Protein AF-A0A662N0N8-F1 (afdb_monomer_lite)

Structure (mmCIF, N/CA/C/O backbone):
data_AF-A0A662N0N8-F1
#
_entry.id   AF-A0A662N0N8-F1
#
loop_
_atom_site.group_PDB
_atom_site.id
_atom_site.type_symbol
_atom_site.label_atom_id
_atom_site.label_alt_id
_atom_site.label_comp_id
_atom_site.label_asym_id
_atom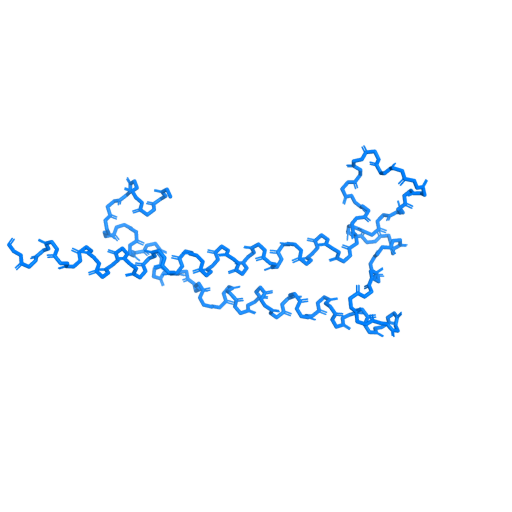_site.label_entity_id
_atom_site.label_seq_id
_atom_site.pdbx_PDB_ins_code
_atom_site.Cartn_x
_atom_site.Cartn_y
_atom_site.Cartn_z
_atom_site.occupancy
_atom_site.B_iso_or_equiv
_atom_site.auth_seq_id
_atom_site.auth_comp_id
_atom_site.auth_asym_id
_atom_site.auth_atom_id
_atom_site.pdbx_PDB_model_num
ATOM 1 N N . LEU A 1 1 ? -15.863 9.131 5.797 1.00 83.31 1 LEU A N 1
ATOM 2 C CA . LEU A 1 1 ? -17.315 9.170 5.499 1.00 83.31 1 LEU A CA 1
ATOM 3 C C . LEU A 1 1 ? -18.069 8.062 6.222 1.00 83.31 1 LEU A C 1
ATOM 5 O O . LEU A 1 1 ? -18.860 8.404 7.081 1.00 83.31 1 LEU A O 1
ATOM 9 N N . LEU A 1 2 ? -17.785 6.774 5.977 1.00 87.19 2 LEU A N 1
ATOM 10 C CA . LEU A 1 2 ? -18.474 5.672 6.680 1.00 87.19 2 LEU A CA 1
ATOM 11 C C . LEU A 1 2 ? -18.373 5.751 8.213 1.00 87.19 2 LEU A C 1
ATOM 13 O O . LEU A 1 2 ? -19.365 5.531 8.887 1.00 87.19 2 LEU A O 1
ATOM 17 N N . ILE A 1 3 ? -17.203 6.119 8.748 1.00 87.12 3 ILE A N 1
ATOM 18 C CA . ILE A 1 3 ? -16.999 6.293 10.199 1.00 87.12 3 ILE A CA 1
ATOM 19 C C . ILE A 1 3 ? -17.881 7.418 10.775 1.00 87.12 3 ILE A C 1
ATOM 21 O O . ILE A 1 3 ? -18.297 7.332 11.915 1.00 87.12 3 ILE A O 1
ATOM 25 N N . VAL A 1 4 ? -18.187 8.457 9.988 1.00 87.62 4 VAL A N 1
ATOM 26 C CA . VAL A 1 4 ? -18.946 9.638 10.445 1.00 87.62 4 VAL A CA 1
ATOM 27 C C . VAL A 1 4 ? -20.456 9.457 10.262 1.00 87.62 4 VAL A C 1
ATOM 29 O O . VAL A 1 4 ? -21.239 9.981 11.039 1.00 87.62 4 VAL A O 1
ATOM 32 N N . ALA A 1 5 ? -20.879 8.748 9.213 1.00 89.19 5 ALA A N 1
ATOM 33 C CA . ALA A 1 5 ? -22.288 8.628 8.837 1.00 89.19 5 ALA A CA 1
ATOM 34 C C . ALA A 1 5 ? -23.019 7.442 9.495 1.00 89.19 5 ALA A C 1
ATOM 36 O O . ALA A 1 5 ? -24.234 7.332 9.354 1.00 89.19 5 ALA A O 1
ATOM 37 N N . CYS A 1 6 ? -22.299 6.524 10.143 1.00 86.88 6 CYS A N 1
ATOM 38 C CA . CYS A 1 6 ? -22.863 5.319 10.750 1.00 86.88 6 CYS A CA 1
ATOM 39 C C . CYS A 1 6 ? -22.711 5.335 12.273 1.00 86.88 6 CYS A C 1
ATOM 41 O O . CYS A 1 6 ? -21.777 5.929 12.798 1.00 86.88 6 CYS A O 1
ATOM 43 N N . GLU A 1 7 ? -23.593 4.610 12.963 1.00 82.31 7 GLU A N 1
ATOM 44 C CA . GLU A 1 7 ? -23.514 4.412 14.413 1.00 82.31 7 GLU A CA 1
ATOM 45 C C . GLU A 1 7 ? -22.222 3.702 14.846 1.00 82.31 7 GLU A C 1
ATOM 47 O O . GLU A 1 7 ? -21.718 2.801 14.158 1.00 82.31 7 GLU A O 1
ATOM 52 N N . ASN A 1 8 ? -21.740 4.065 16.038 1.00 81.50 8 ASN A N 1
ATOM 53 C CA . ASN A 1 8 ? -20.485 3.593 16.630 1.00 81.50 8 ASN A CA 1
ATOM 54 C C . ASN A 1 8 ? -20.389 2.056 16.660 1.00 81.50 8 ASN A C 1
ATOM 56 O O . ASN A 1 8 ? -19.366 1.492 16.264 1.00 81.50 8 ASN A O 1
ATOM 60 N N . GLU A 1 9 ? -21.468 1.368 17.046 1.00 83.62 9 GLU A N 1
ATOM 61 C CA . GLU A 1 9 ? -21.536 -0.100 17.128 1.00 83.62 9 GLU A CA 1
ATOM 62 C C . GLU A 1 9 ? -21.335 -0.779 15.764 1.00 83.62 9 GLU A C 1
ATOM 64 O O . GLU A 1 9 ? -20.596 -1.762 15.628 1.00 83.62 9 GLU A O 1
ATOM 69 N N . VAL A 1 10 ? -21.950 -0.227 14.712 1.00 86.56 10 VAL A N 1
ATOM 70 C CA . VAL A 1 10 ? -21.836 -0.754 13.344 1.00 86.56 10 VAL A CA 1
ATOM 71 C C . VAL A 1 10 ? -20.420 -0.549 12.809 1.00 86.56 10 VAL A C 1
ATOM 73 O O . VAL A 1 10 ? -19.857 -1.456 12.183 1.00 86.56 10 VAL A O 1
ATOM 76 N N . VAL A 1 11 ? -19.831 0.622 13.071 1.00 86.44 11 VAL A N 1
ATOM 77 C CA . VAL A 1 11 ? -18.450 0.951 12.690 1.00 86.44 11 VAL A CA 1
ATOM 78 C C . VAL A 1 11 ? -17.475 0.004 13.389 1.00 86.44 11 VAL A C 1
ATOM 80 O O . VAL A 1 11 ? -16.676 -0.650 12.712 1.00 86.44 11 VAL A O 1
ATOM 83 N N . LYS A 1 12 ? -17.586 -0.155 14.712 1.00 84.25 12 LYS A N 1
ATOM 84 C CA . LYS A 1 12 ? -16.730 -1.045 15.508 1.00 84.25 12 LYS A CA 1
ATOM 85 C C . LYS A 1 12 ? -16.782 -2.482 14.988 1.00 84.25 12 LYS A C 1
ATOM 87 O O . LYS A 1 12 ? -15.744 -3.040 14.639 1.00 84.25 12 LYS A O 1
ATOM 92 N N . LYS A 1 13 ? -17.983 -3.038 14.797 1.00 87.31 13 LYS A N 1
ATOM 93 C CA . LYS A 1 13 ? -18.181 -4.415 14.307 1.00 87.31 13 LYS A CA 1
ATOM 94 C C . LYS A 1 13 ? -17.644 -4.649 12.889 1.00 87.31 13 LYS A C 1
ATOM 96 O O . LYS A 1 13 ? -17.223 -5.760 12.558 1.00 87.31 13 LYS A O 1
ATOM 101 N N . ARG A 1 14 ? -17.698 -3.635 12.016 1.00 86.38 14 ARG A N 1
ATOM 102 C CA . ARG A 1 14 ? -17.147 -3.710 10.651 1.00 86.38 14 ARG A CA 1
ATOM 103 C C . ARG A 1 14 ? -15.623 -3.679 10.664 1.00 86.38 14 ARG A C 1
ATOM 105 O O . ARG A 1 14 ? -15.014 -4.507 9.993 1.00 86.38 14 ARG A O 1
ATOM 112 N N . PHE A 1 15 ? -15.027 -2.738 11.394 1.00 85.06 15 PHE A N 1
ATOM 113 C CA . PHE A 1 15 ? -13.579 -2.522 11.378 1.00 85.06 15 PHE A CA 1
ATOM 114 C C . PHE A 1 15 ? -12.800 -3.491 12.271 1.00 85.06 15 PHE A C 1
ATOM 116 O O . PHE A 1 15 ? -11.648 -3.767 11.959 1.00 85.06 15 PHE A O 1
ATOM 123 N N . GLU A 1 16 ? -13.424 -4.096 13.283 1.00 82.06 16 GLU A N 1
ATOM 124 C CA . GLU A 1 16 ? -12.830 -5.186 14.077 1.00 82.06 16 GLU A CA 1
ATOM 125 C C . GLU A 1 16 ? -12.393 -6.372 13.201 1.00 82.06 16 GLU A C 1
ATOM 127 O O . GLU A 1 16 ? -11.388 -7.027 13.464 1.00 82.06 16 GLU A O 1
ATOM 132 N N . LYS A 1 17 ? -13.118 -6.623 12.107 1.00 83.81 17 LYS A N 1
ATOM 133 C CA . LYS A 1 17 ? -12.816 -7.710 11.166 1.00 83.81 17 LYS A CA 1
ATOM 134 C C . LYS A 1 17 ? -11.747 -7.351 10.136 1.00 83.81 17 LYS A C 1
ATOM 136 O O . LYS A 1 17 ? -11.331 -8.222 9.374 1.00 83.81 17 LYS A O 1
ATOM 141 N N . VAL A 1 18 ? -11.341 -6.084 10.054 1.00 86.31 18 VAL A N 1
ATOM 142 C CA . VAL A 1 18 ? -10.404 -5.609 9.033 1.00 86.31 18 VAL A CA 1
ATOM 143 C C . VAL A 1 18 ? -9.008 -5.508 9.646 1.00 86.31 18 VAL A C 1
ATOM 145 O O . VAL A 1 18 ? -8.788 -4.675 10.525 1.00 86.31 18 VAL A O 1
ATOM 148 N N . PRO A 1 19 ? -8.021 -6.285 9.164 1.00 89.94 19 PRO A N 1
ATOM 149 C CA . PRO A 1 19 ? -6.664 -6.233 9.690 1.00 89.94 19 PRO A CA 1
ATOM 150 C C . PRO A 1 19 ? -5.908 -5.023 9.112 1.00 89.94 19 PRO A C 1
ATOM 152 O O . PRO A 1 19 ? -5.001 -5.170 8.292 1.00 89.94 19 PRO A O 1
ATOM 155 N N . LEU A 1 20 ? -6.283 -3.808 9.529 1.00 91.50 20 LEU A N 1
ATOM 156 C CA . LEU A 1 20 ? -5.718 -2.545 9.026 1.00 91.50 20 LEU A CA 1
ATOM 157 C C . LEU A 1 20 ? -4.187 -2.495 9.157 1.00 91.50 20 LEU A C 1
ATOM 159 O O . LEU A 1 20 ? -3.509 -2.093 8.218 1.00 91.50 20 LEU A O 1
ATOM 163 N N . SER A 1 21 ? -3.635 -2.977 10.273 1.00 91.06 21 SER A N 1
ATOM 164 C CA . SER A 1 21 ? -2.180 -3.043 10.470 1.00 91.06 21 SER A CA 1
ATOM 165 C C . SER A 1 21 ? -1.500 -3.981 9.463 1.00 91.06 21 SER A C 1
ATOM 167 O O . SER A 1 21 ? -0.487 -3.618 8.869 1.00 91.06 21 SER A O 1
ATOM 169 N N . ALA A 1 22 ? -2.098 -5.145 9.181 1.00 94.00 22 ALA A N 1
ATOM 170 C CA . ALA A 1 22 ? -1.560 -6.064 8.183 1.00 94.00 22 ALA A CA 1
ATOM 171 C C . ALA A 1 22 ? -1.618 -5.461 6.773 1.00 94.00 22 ALA A C 1
ATOM 173 O O . ALA A 1 22 ? -0.652 -5.579 6.026 1.00 94.00 22 ALA A O 1
ATOM 174 N N . LEU A 1 23 ? -2.710 -4.774 6.414 1.00 94.75 23 LEU A N 1
ATOM 175 C CA . LEU A 1 23 ? -2.823 -4.069 5.130 1.00 94.75 23 LEU A CA 1
ATOM 176 C C . LEU A 1 23 ? -1.768 -2.968 4.989 1.00 94.75 23 LEU A C 1
ATOM 178 O O . LEU A 1 23 ? -1.176 -2.811 3.921 1.00 94.75 23 LEU A O 1
ATOM 182 N N . GLU A 1 24 ? -1.488 -2.239 6.068 1.00 95.12 24 GLU A N 1
ATOM 183 C CA . GLU A 1 24 ? -0.428 -1.237 6.086 1.00 95.12 24 GLU A CA 1
ATOM 184 C C . GLU A 1 24 ? 0.955 -1.869 5.849 1.00 95.12 24 GLU A C 1
ATOM 186 O O . GLU A 1 24 ? 1.748 -1.361 5.045 1.00 95.12 24 GLU A O 1
ATOM 191 N N . SER A 1 25 ? 1.244 -2.989 6.519 1.00 95.94 25 SER A N 1
ATOM 192 C CA . SER A 1 25 ? 2.492 -3.733 6.337 1.00 95.94 25 SER A CA 1
ATOM 193 C C . SER A 1 25 ? 2.605 -4.337 4.939 1.00 95.94 25 SER A C 1
ATOM 195 O O . SER A 1 25 ? 3.673 -4.252 4.340 1.00 95.94 25 SER A O 1
ATOM 197 N N . ILE A 1 26 ? 1.521 -4.885 4.382 1.00 96.44 26 ILE A N 1
ATOM 198 C CA . ILE A 1 26 ? 1.477 -5.404 3.006 1.00 96.44 26 ILE A CA 1
ATOM 199 C C . ILE A 1 26 ? 1.734 -4.277 2.006 1.00 96.44 26 ILE A C 1
ATOM 201 O O . ILE A 1 26 ? 2.510 -4.467 1.073 1.00 96.44 26 ILE A O 1
ATOM 205 N N . GLY A 1 27 ? 1.156 -3.091 2.211 1.00 95.81 27 GLY A N 1
ATOM 206 C CA . GLY A 1 27 ? 1.451 -1.918 1.388 1.00 95.81 27 GLY A CA 1
ATOM 207 C C . GLY A 1 27 ? 2.932 -1.529 1.444 1.00 95.81 27 GLY A C 1
ATOM 208 O O . GLY A 1 27 ? 3.560 -1.314 0.409 1.00 95.81 27 GLY A O 1
ATOM 209 N N . ALA A 1 28 ? 3.533 -1.508 2.637 1.00 96.31 28 ALA A N 1
ATOM 210 C CA . ALA A 1 28 ? 4.957 -1.204 2.793 1.00 96.31 28 ALA A CA 1
ATOM 211 C C . ALA A 1 28 ? 5.868 -2.270 2.152 1.00 96.31 28 ALA A C 1
ATOM 213 O O . ALA A 1 28 ? 6.793 -1.930 1.413 1.00 96.31 28 ALA A O 1
ATOM 214 N N . LEU A 1 29 ? 5.588 -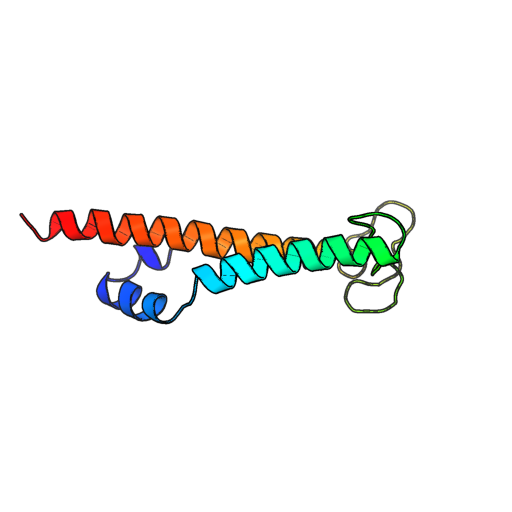3.551 2.405 1.00 97.19 29 LEU A N 1
ATOM 215 C CA . LEU A 1 29 ? 6.340 -4.682 1.858 1.00 97.19 29 LEU A CA 1
ATOM 216 C C . LEU A 1 29 ? 6.188 -4.781 0.343 1.00 97.19 29 LEU A C 1
ATOM 218 O O . LEU A 1 29 ? 7.173 -5.022 -0.346 1.00 97.19 29 LEU A O 1
ATOM 222 N N . GLY A 1 30 ? 4.986 -4.558 -0.184 1.00 95.62 30 GLY A N 1
ATOM 223 C CA . GLY A 1 30 ? 4.723 -4.531 -1.618 1.00 95.62 30 GLY A CA 1
ATOM 224 C C . GLY A 1 30 ? 5.480 -3.399 -2.304 1.00 95.62 30 GLY A C 1
ATOM 225 O O . GLY A 1 30 ? 6.163 -3.632 -3.298 1.00 95.62 30 GLY A O 1
ATOM 226 N N . PHE A 1 31 ? 5.454 -2.190 -1.737 1.00 95.88 31 PHE A N 1
ATOM 227 C CA . PHE A 1 31 ? 6.225 -1.061 -2.262 1.00 95.88 31 PHE A CA 1
ATOM 228 C C . PHE A 1 31 ? 7.734 -1.343 -2.266 1.00 95.88 31 PHE A C 1
ATOM 230 O O . PHE A 1 31 ? 8.394 -1.174 -3.295 1.00 95.88 31 PHE A O 1
ATOM 237 N N . LEU A 1 32 ? 8.269 -1.834 -1.144 1.00 96.00 32 LEU A N 1
ATOM 238 C CA . LEU A 1 32 ? 9.676 -2.212 -1.030 1.00 96.00 32 LEU A CA 1
ATOM 239 C C . LEU A 1 32 ? 10.040 -3.345 -1.998 1.00 96.00 32 LEU A C 1
ATOM 241 O O . LEU A 1 32 ? 11.076 -3.277 -2.652 1.00 96.00 32 LEU A O 1
ATOM 245 N N . GLY A 1 33 ? 9.181 -4.356 -2.127 1.00 94.88 33 GLY A N 1
ATOM 246 C CA . GLY A 1 33 ? 9.363 -5.481 -3.039 1.00 94.88 33 GLY A CA 1
ATOM 247 C C . GLY A 1 33 ? 9.447 -5.021 -4.491 1.00 94.88 33 GLY A C 1
ATOM 248 O O . GLY A 1 33 ? 10.387 -5.385 -5.193 1.00 94.88 33 GLY A O 1
ATOM 249 N N . MET A 1 34 ? 8.541 -4.141 -4.926 1.00 93.94 34 MET A N 1
ATOM 250 C CA . MET A 1 34 ? 8.594 -3.565 -6.275 1.00 93.94 34 MET A CA 1
ATOM 251 C C . MET A 1 34 ? 9.853 -2.720 -6.498 1.00 93.94 34 MET A C 1
ATOM 253 O O . MET A 1 34 ? 10.422 -2.736 -7.590 1.00 93.94 34 MET A O 1
ATOM 257 N N . ALA A 1 35 ? 10.310 -1.992 -5.478 1.00 92.88 35 ALA A N 1
ATOM 258 C CA . ALA A 1 35 ? 11.540 -1.210 -5.558 1.00 92.88 35 ALA A CA 1
ATOM 259 C C . ALA A 1 35 ? 12.783 -2.111 -5.651 1.00 92.88 35 ALA A C 1
ATOM 261 O O . ALA A 1 35 ? 13.683 -1.846 -6.457 1.00 92.88 35 ALA A O 1
ATOM 262 N N . ALA A 1 36 ? 12.798 -3.204 -4.882 1.00 94.00 36 ALA A N 1
ATOM 263 C CA . ALA A 1 36 ? 13.854 -4.210 -4.870 1.00 94.00 36 ALA A CA 1
ATOM 264 C C . ALA A 1 36 ? 13.904 -5.025 -6.169 1.00 94.00 36 ALA A C 1
ATOM 266 O O . ALA A 1 36 ? 14.998 -5.327 -6.638 1.00 94.00 36 ALA A O 1
ATOM 267 N N . LEU A 1 37 ? 12.765 -5.297 -6.819 1.00 91.19 37 LEU A N 1
ATOM 268 C CA . LEU A 1 37 ? 12.736 -5.870 -8.173 1.00 91.19 37 LEU A CA 1
ATOM 269 C C . LEU A 1 37 ? 13.508 -5.008 -9.182 1.00 91.19 37 LEU A C 1
ATOM 271 O O . LEU A 1 37 ? 14.085 -5.538 -10.128 1.00 91.19 37 LEU A O 1
ATOM 275 N N . GLY A 1 38 ? 13.603 -3.695 -8.950 1.00 88.81 38 GLY A N 1
ATOM 276 C CA . GLY A 1 38 ? 14.464 -2.803 -9.725 1.00 88.81 38 GLY A CA 1
ATOM 277 C C . GLY A 1 38 ? 15.934 -3.240 -9.759 1.00 88.81 38 GLY A C 1
ATOM 278 O O . GLY A 1 38 ? 16.599 -3.060 -10.781 1.00 88.81 38 GLY A O 1
ATOM 279 N N . LEU A 1 39 ? 16.433 -3.890 -8.699 1.00 90.25 39 LEU A N 1
ATOM 280 C CA . LEU A 1 39 ? 17.813 -4.387 -8.627 1.00 90.25 39 LEU A CA 1
ATOM 281 C C . LEU A 1 39 ? 18.113 -5.443 -9.699 1.00 90.25 39 LEU A C 1
ATOM 283 O O . LEU A 1 39 ? 19.245 -5.501 -10.173 1.00 90.25 39 LEU A O 1
ATOM 287 N N . MET A 1 40 ? 17.111 -6.202 -10.164 1.00 83.06 40 MET A N 1
ATOM 288 C CA . MET A 1 40 ? 17.267 -7.101 -11.320 1.00 83.06 40 MET A CA 1
ATOM 289 C C . MET A 1 40 ? 17.617 -6.340 -12.607 1.00 83.06 40 MET A C 1
ATOM 291 O O . MET A 1 40 ? 18.217 -6.896 -13.520 1.00 83.06 40 MET A O 1
ATOM 295 N N . GLY A 1 41 ? 17.266 -5.056 -12.677 1.00 78.75 41 GLY A N 1
ATOM 296 C CA . GLY A 1 41 ? 17.622 -4.150 -13.760 1.00 78.75 41 GLY A CA 1
ATOM 297 C C . GLY A 1 41 ? 18.851 -3.277 -13.473 1.00 78.75 41 GLY A C 1
ATOM 298 O O . GLY A 1 41 ? 19.040 -2.285 -14.180 1.00 78.75 41 GLY A O 1
ATOM 299 N N . TYR A 1 42 ? 19.684 -3.625 -12.489 1.00 81.31 42 TYR A N 1
ATOM 300 C CA . TYR A 1 42 ? 20.922 -2.940 -12.073 1.00 81.31 42 TYR A CA 1
ATOM 301 C C . TYR A 1 42 ? 20.770 -1.721 -11.148 1.00 81.31 42 TYR A C 1
ATOM 303 O O . TYR A 1 42 ? 21.762 -1.310 -10.552 1.00 81.31 42 TYR A O 1
ATOM 311 N N . THR A 1 43 ? 19.575 -1.146 -10.968 1.00 89.69 43 THR A N 1
ATOM 312 C CA . THR A 1 43 ? 19.380 0.005 -10.062 1.00 89.69 43 THR A CA 1
ATOM 313 C C . THR A 1 43 ? 18.101 -0.131 -9.246 1.00 89.69 43 THR A C 1
ATOM 315 O O . THR A 1 43 ? 17.055 -0.496 -9.776 1.00 89.69 43 THR A O 1
ATOM 318 N N . PHE A 1 44 ? 18.143 0.230 -7.963 1.00 90.75 44 PHE A N 1
ATOM 319 C CA . PHE A 1 44 ? 16.938 0.309 -7.132 1.00 90.75 44 PHE A CA 1
ATOM 320 C C . PHE A 1 44 ? 15.882 1.216 -7.790 1.00 90.75 44 PHE A C 1
ATOM 322 O O . PHE A 1 44 ? 16.241 2.189 -8.455 1.00 90.75 44 PHE A O 1
ATOM 329 N N . PHE A 1 45 ? 14.594 0.874 -7.660 1.00 90.38 45 PHE A N 1
ATOM 330 C CA . PHE A 1 45 ? 13.476 1.567 -8.330 1.00 90.38 45 PHE A CA 1
ATOM 331 C C . PHE A 1 45 ? 13.471 1.546 -9.867 1.00 90.38 45 PHE A C 1
ATOM 333 O O . PHE A 1 45 ? 12.670 2.251 -10.486 1.00 90.38 45 PHE A O 1
ATOM 340 N N . LYS A 1 46 ? 14.298 0.728 -10.529 1.00 89.25 46 LYS A N 1
ATOM 341 C CA . LYS A 1 46 ? 14.209 0.641 -11.988 1.00 89.25 46 LYS A CA 1
ATOM 342 C C . LYS A 1 46 ? 12.852 0.112 -12.438 1.00 89.25 46 LYS A C 1
ATOM 344 O O . LYS A 1 46 ? 12.338 -0.874 -11.909 1.00 89.25 46 LYS A O 1
ATOM 349 N N . ASN A 1 47 ? 12.309 0.736 -13.480 1.00 88.12 47 ASN A N 1
ATOM 350 C CA . ASN A 1 47 ? 11.073 0.301 -14.113 1.0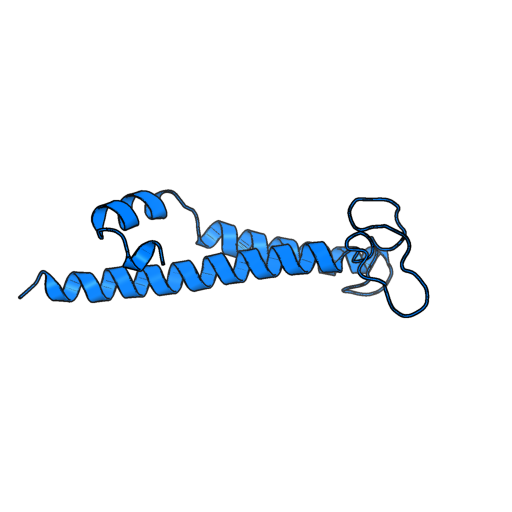0 88.12 47 ASN A CA 1
ATOM 351 C C . ASN A 1 47 ? 11.312 -0.942 -14.984 1.00 88.12 47 ASN A C 1
ATOM 353 O O . ASN A 1 47 ? 11.354 -0.869 -16.208 1.00 88.12 47 ASN A O 1
ATOM 357 N N . VAL A 1 48 ? 11.522 -2.080 -14.326 1.00 86.38 48 VAL A N 1
ATOM 358 C CA . VAL A 1 48 ? 11.802 -3.373 -14.967 1.00 86.38 48 VAL A CA 1
ATOM 359 C C . VAL A 1 48 ? 10.588 -3.955 -15.694 1.00 86.38 48 VAL A C 1
ATOM 361 O O . VAL A 1 48 ? 10.752 -4.792 -16.573 1.00 86.38 48 VAL A O 1
ATOM 364 N N . ILE A 1 49 ? 9.375 -3.507 -15.354 1.00 84.25 49 ILE A N 1
ATOM 365 C CA . ILE A 1 49 ? 8.133 -4.008 -15.959 1.00 84.25 49 ILE A CA 1
ATOM 366 C C . ILE A 1 49 ? 7.769 -3.219 -17.226 1.00 84.25 49 ILE A C 1
ATOM 368 O O . ILE A 1 49 ? 7.062 -3.745 -18.087 1.00 84.25 49 ILE A O 1
ATOM 372 N N . ALA A 1 50 ? 8.258 -1.987 -17.397 1.00 84.56 50 ALA A N 1
ATOM 373 C CA . ALA A 1 50 ? 8.027 -1.231 -18.627 1.00 84.56 50 ALA A CA 1
ATOM 374 C C . ALA A 1 50 ? 8.589 -1.973 -19.849 1.00 84.56 50 ALA A C 1
ATOM 376 O O . ALA A 1 50 ? 9.710 -2.476 -19.823 1.00 84.56 50 ALA A O 1
ATOM 377 N N . ASN A 1 51 ? 7.812 -2.013 -20.935 1.00 82.62 51 ASN A N 1
ATOM 378 C CA . ASN A 1 51 ? 8.122 -2.749 -22.167 1.00 82.62 51 ASN A CA 1
ATOM 379 C C . ASN A 1 51 ? 8.219 -4.286 -22.031 1.00 82.62 51 ASN A C 1
ATOM 381 O O . ASN A 1 51 ? 8.622 -4.938 -22.992 1.00 82.62 51 ASN A O 1
ATOM 385 N N . SER A 1 52 ? 7.840 -4.881 -20.894 1.00 81.94 52 SER A N 1
ATOM 386 C CA . SER A 1 52 ? 7.857 -6.345 -20.708 1.00 81.94 52 SER A CA 1
ATOM 387 C C . SER A 1 52 ? 6.703 -7.083 -21.403 1.00 81.94 52 SER A C 1
ATOM 389 O O . SER A 1 52 ? 6.760 -8.300 -21.556 1.00 81.94 52 SER A O 1
ATOM 391 N N . GLY A 1 53 ? 5.642 -6.376 -21.810 1.00 78.25 53 GLY A N 1
ATOM 392 C CA . GLY A 1 53 ? 4.421 -6.975 -22.368 1.00 78.25 53 GLY A CA 1
ATOM 393 C C . GLY A 1 53 ? 3.434 -7.515 -21.323 1.00 78.25 53 GLY A C 1
ATOM 394 O O . GLY A 1 53 ? 2.364 -7.988 -21.697 1.00 78.25 53 GLY A O 1
ATOM 395 N N . PHE A 1 54 ? 3.755 -7.424 -20.028 1.00 78.12 54 PHE A N 1
ATOM 396 C CA . PHE A 1 54 ? 2.869 -7.811 -18.924 1.00 78.12 54 PHE A CA 1
ATOM 397 C C . PHE A 1 54 ? 1.808 -6.727 -18.613 1.00 78.12 54 PHE A C 1
ATOM 399 O O . PHE A 1 54 ? 1.765 -5.682 -19.264 1.00 78.12 54 PHE A O 1
ATOM 406 N N . LEU A 1 55 ? 0.953 -6.934 -17.600 1.00 82.31 55 LEU A N 1
ATOM 407 C CA . LEU A 1 55 ? 0.048 -5.900 -17.069 1.00 82.31 55 LEU A CA 1
ATOM 408 C C . LEU A 1 55 ? 0.839 -4.657 -16.626 1.00 82.31 55 LEU A C 1
ATOM 410 O O . LEU A 1 55 ? 1.769 -4.759 -15.823 1.00 82.31 55 LEU A O 1
ATOM 414 N N . PHE A 1 56 ? 0.454 -3.495 -17.155 1.00 85.44 56 PHE A N 1
ATOM 415 C CA . PHE A 1 56 ? 1.170 -2.212 -17.112 1.00 85.44 56 PHE A CA 1
ATOM 416 C C . PHE A 1 56 ? 2.524 -2.189 -17.842 1.00 85.44 56 PHE A C 1
ATOM 418 O O . PHE A 1 56 ? 3.206 -1.171 -17.824 1.00 85.44 56 PHE A O 1
ATOM 425 N N . GLY A 1 57 ? 2.913 -3.261 -18.529 1.00 83.62 57 GLY A N 1
ATOM 426 C CA . GLY A 1 57 ? 4.190 -3.413 -19.231 1.00 83.62 57 GLY A CA 1
ATOM 427 C C . GLY A 1 57 ? 4.153 -3.083 -20.724 1.00 83.62 57 GLY A C 1
ATOM 428 O O . GLY A 1 57 ? 5.027 -3.530 -21.469 1.00 83.62 57 GLY A O 1
ATOM 429 N N . GLY A 1 58 ? 3.150 -2.334 -21.180 1.00 84.19 58 GLY A N 1
ATOM 430 C CA . GLY A 1 58 ? 3.045 -1.855 -22.554 1.00 84.19 58 GLY A CA 1
ATOM 431 C C . GLY A 1 58 ? 4.218 -0.960 -22.953 1.00 84.19 58 GLY A C 1
ATOM 432 O O . GLY A 1 58 ? 4.922 -0.402 -22.106 1.00 84.19 58 GLY A O 1
ATOM 433 N N . LYS A 1 59 ? 4.434 -0.828 -24.267 1.00 80.94 59 LYS A N 1
ATOM 434 C CA . LYS A 1 59 ? 5.513 0.010 -24.788 1.00 80.94 59 LYS A CA 1
ATOM 435 C C . LYS A 1 59 ? 5.261 1.470 -24.450 1.00 80.94 59 LYS A C 1
ATOM 437 O O . LYS A 1 59 ? 4.225 2.014 -24.826 1.00 80.94 59 LYS A O 1
ATOM 442 N N . THR A 1 60 ? 6.207 2.102 -23.764 1.00 76.44 60 THR A N 1
ATOM 443 C CA . THR A 1 60 ? 6.112 3.531 -23.465 1.00 76.44 60 THR A CA 1
ATOM 444 C C . THR A 1 60 ? 6.399 4.313 -24.751 1.00 76.44 60 THR A C 1
ATOM 446 O O . THR A 1 60 ? 7.491 4.160 -25.306 1.00 76.44 60 THR A O 1
ATOM 449 N N . PRO A 1 61 ? 5.451 5.116 -25.270 1.00 77.50 61 PRO A N 1
ATOM 450 C CA . PRO A 1 61 ? 5.719 5.956 -26.429 1.00 77.50 61 PRO A CA 1
ATOM 451 C C . PRO A 1 61 ? 6.829 6.957 -26.095 1.00 77.50 61 PRO A C 1
ATOM 453 O O . PRO A 1 61 ? 6.882 7.501 -24.992 1.00 77.50 61 PRO A O 1
ATOM 456 N N . ILE A 1 62 ? 7.724 7.197 -27.051 1.00 77.19 62 ILE A N 1
ATOM 457 C CA . ILE A 1 62 ? 8.750 8.232 -26.921 1.00 77.19 62 ILE A CA 1
ATOM 458 C C . ILE A 1 62 ? 8.050 9.581 -27.120 1.00 77.19 62 ILE A C 1
ATOM 460 O O . ILE A 1 62 ? 7.570 9.869 -28.214 1.00 77.19 62 ILE A O 1
ATOM 464 N N . GLY A 1 63 ? 7.963 10.387 -26.061 1.00 79.38 63 GLY A N 1
ATOM 465 C CA . GLY A 1 63 ? 7.271 11.679 -26.064 1.00 79.38 63 GLY A CA 1
ATOM 466 C C . GLY A 1 63 ? 6.091 11.725 -25.092 1.00 79.38 63 GLY A C 1
ATOM 467 O O . GLY A 1 63 ? 6.063 11.008 -24.093 1.00 79.38 63 GLY A O 1
ATOM 468 N N . ILE A 1 64 ? 5.121 12.602 -25.361 1.00 77.81 64 ILE A N 1
ATOM 469 C CA . ILE A 1 64 ? 3.929 12.759 -24.517 1.00 77.81 64 ILE A CA 1
ATOM 470 C C . ILE A 1 64 ? 3.090 11.484 -24.611 1.00 77.81 64 ILE A C 1
ATOM 472 O O . ILE A 1 64 ? 2.623 11.114 -25.687 1.00 77.81 64 ILE A O 1
ATOM 476 N N . ASN A 1 65 ? 2.879 10.820 -23.475 1.00 79.38 65 ASN A N 1
ATOM 477 C CA . ASN A 1 65 ? 1.957 9.696 -23.403 1.00 79.38 65 ASN A CA 1
ATOM 478 C C . ASN A 1 65 ? 0.521 10.224 -23.589 1.00 79.38 65 ASN A C 1
ATOM 480 O O . ASN A 1 65 ? 0.084 11.016 -22.752 1.00 79.38 65 ASN A O 1
ATOM 484 N N . PRO A 1 66 ? -0.248 9.784 -24.603 1.00 79.75 66 PRO A N 1
ATOM 485 C CA . PRO A 1 66 ? -1.618 10.254 -24.846 1.00 79.75 66 PRO A CA 1
ATOM 486 C C . PRO A 1 66 ? -2.638 9.705 -23.824 1.00 79.75 66 PRO A C 1
ATOM 488 O O . PRO A 1 66 ? -3.828 9.628 -24.108 1.00 79.75 66 PRO A O 1
ATOM 491 N N . GLY A 1 67 ? -2.180 9.304 -22.633 1.00 79.62 67 GLY A N 1
ATOM 492 C CA . GLY A 1 67 ? -3.012 8.761 -21.560 1.00 79.62 67 GLY A CA 1
ATOM 493 C C . GLY A 1 67 ? -3.072 7.235 -21.500 1.00 79.62 67 GLY A C 1
ATOM 494 O O . GLY A 1 67 ? -3.966 6.692 -20.854 1.00 79.62 67 GLY A O 1
ATOM 495 N N . TYR A 1 68 ? -2.142 6.508 -22.133 1.00 83.12 68 TYR A N 1
ATOM 496 C CA . TYR A 1 68 ? -2.129 5.050 -22.021 1.00 83.12 68 TYR A CA 1
ATOM 497 C C . TYR A 1 68 ? -1.782 4.619 -20.592 1.00 83.12 68 TYR A C 1
ATOM 499 O O . TYR A 1 68 ? -0.651 4.776 -20.135 1.00 83.12 68 TYR A O 1
ATOM 507 N N . LEU A 1 69 ? -2.756 4.029 -19.894 1.00 81.44 69 LEU A N 1
ATOM 508 C CA . LEU A 1 69 ? -2.578 3.512 -18.532 1.00 81.44 69 LEU A CA 1
ATOM 509 C C . LEU A 1 69 ? -1.601 2.330 -18.491 1.00 81.44 69 LEU A C 1
ATOM 511 O O . LEU A 1 69 ? -0.854 2.160 -17.530 1.00 81.44 69 LEU A O 1
ATOM 515 N N . ASN A 1 70 ? -1.574 1.528 -19.558 1.00 86.31 70 ASN A N 1
ATOM 516 C CA . ASN A 1 70 ? -0.799 0.292 -19.626 1.00 86.31 70 ASN A CA 1
ATOM 517 C C . ASN A 1 70 ? 0.712 0.506 -19.849 1.00 86.31 70 ASN A C 1
ATOM 519 O O . ASN A 1 70 ? 1.408 -0.461 -20.122 1.00 86.31 70 ASN A O 1
ATOM 523 N N . THR A 1 71 ? 1.235 1.734 -19.768 1.00 86.19 71 THR A N 1
ATOM 524 C CA . THR A 1 71 ? 2.669 2.037 -19.970 1.00 86.19 71 THR A CA 1
ATOM 525 C C . THR A 1 71 ? 3.409 2.385 -18.676 1.00 86.19 71 THR A C 1
ATOM 527 O O . THR A 1 71 ? 4.589 2.730 -18.725 1.00 86.19 71 THR A O 1
ATOM 530 N N . GLY A 1 72 ? 2.725 2.358 -17.526 1.00 83.69 72 GLY A N 1
ATOM 531 C CA . GLY A 1 72 ? 3.284 2.776 -16.232 1.00 83.69 72 GLY A CA 1
ATOM 532 C C . GLY A 1 72 ? 4.320 1.812 -15.637 1.00 83.69 72 GLY A C 1
ATOM 533 O O . GLY A 1 72 ? 5.150 2.212 -14.819 1.00 83.69 72 GLY A O 1
ATOM 534 N N . GLY A 1 73 ? 4.325 0.552 -16.062 1.00 89.88 73 GLY A N 1
ATOM 535 C CA . GLY A 1 73 ? 5.223 -0.494 -15.582 1.00 89.88 73 GLY A CA 1
ATOM 536 C C . GLY A 1 73 ? 5.148 -0.666 -14.067 1.00 89.88 73 GLY A C 1
ATOM 537 O O . GLY A 1 73 ? 4.069 -0.762 -13.481 1.00 89.88 73 GLY A O 1
ATOM 538 N N . THR A 1 74 ? 6.311 -0.668 -13.422 1.00 90.19 74 THR A N 1
ATOM 539 C CA . THR A 1 74 ? 6.470 -0.809 -11.971 1.00 90.19 74 THR A CA 1
ATOM 540 C C . THR A 1 74 ? 5.783 0.325 -11.190 1.00 90.19 74 THR A C 1
ATOM 542 O O . THR A 1 74 ? 5.310 0.098 -10.076 1.00 90.19 74 THR A O 1
ATOM 545 N N . LEU A 1 75 ? 5.663 1.527 -11.773 1.00 90.69 75 LEU A N 1
ATOM 546 C CA . LEU A 1 75 ? 5.101 2.706 -11.098 1.00 90.69 75 LEU A CA 1
ATOM 547 C C . LEU A 1 75 ? 3.625 2.523 -10.725 1.00 90.69 75 LEU A C 1
ATOM 549 O O . LEU A 1 75 ? 3.213 2.918 -9.636 1.00 90.69 75 LEU A O 1
ATOM 553 N N . SER A 1 76 ? 2.835 1.887 -11.595 1.00 91.69 76 SER A N 1
ATOM 554 C CA . SER A 1 76 ? 1.414 1.635 -11.332 1.00 91.69 76 SER A CA 1
ATOM 555 C C . SER A 1 76 ? 1.223 0.776 -10.081 1.00 91.69 76 SER A C 1
ATOM 557 O O . SER A 1 76 ? 0.414 1.104 -9.216 1.00 91.69 76 SER A O 1
ATOM 559 N N . TYR A 1 77 ? 2.022 -0.285 -9.941 1.00 92.75 77 TYR A N 1
ATOM 560 C CA . TYR A 1 77 ? 1.987 -1.158 -8.767 1.00 92.75 77 TYR A CA 1
ATOM 561 C C . TYR A 1 77 ? 2.447 -0.435 -7.501 1.00 92.75 77 TYR A C 1
ATOM 563 O O . TYR A 1 77 ? 1.801 -0.545 -6.460 1.00 92.75 77 TYR A O 1
ATOM 571 N N . MET A 1 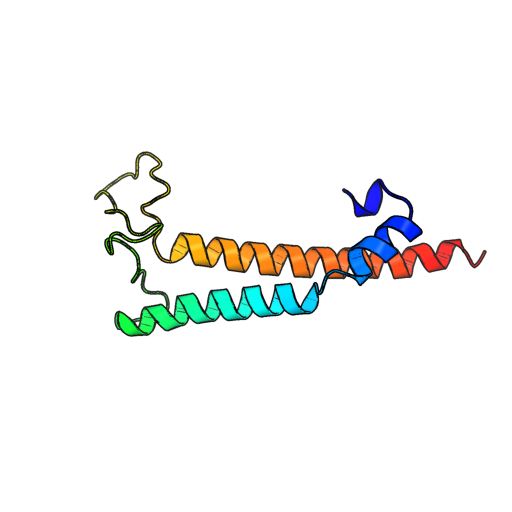78 ? 3.527 0.347 -7.586 1.00 94.69 78 MET A N 1
ATOM 572 C CA . MET A 1 78 ? 4.011 1.147 -6.458 1.00 94.69 78 MET A CA 1
ATOM 573 C C . MET A 1 78 ? 2.933 2.101 -5.937 1.00 94.69 78 MET A C 1
ATOM 575 O O . MET A 1 78 ? 2.717 2.163 -4.729 1.00 94.69 78 MET A O 1
ATOM 579 N N . ASN A 1 79 ? 2.200 2.776 -6.826 1.00 94.69 79 ASN A N 1
ATOM 580 C CA . ASN A 1 79 ? 1.120 3.681 -6.431 1.00 94.69 79 ASN A CA 1
ATOM 581 C C . ASN A 1 79 ? -0.050 2.951 -5.756 1.00 94.69 79 ASN A C 1
ATOM 583 O O . ASN A 1 79 ? -0.623 3.479 -4.805 1.00 94.69 79 ASN A O 1
ATOM 587 N N . ILE A 1 80 ? -0.378 1.729 -6.188 1.00 95.19 80 ILE A N 1
ATOM 588 C CA . ILE A 1 80 ? -1.394 0.899 -5.521 1.00 95.19 80 ILE A CA 1
ATOM 589 C C . ILE A 1 80 ? -0.945 0.539 -4.099 1.00 95.19 80 ILE A C 1
ATOM 591 O O . ILE A 1 80 ? -1.724 0.676 -3.156 1.00 95.19 80 ILE A O 1
ATOM 595 N N . PHE A 1 81 ? 0.313 0.128 -3.922 1.00 96.81 81 PHE A N 1
ATOM 596 C CA . PHE A 1 81 ? 0.851 -0.229 -2.607 1.00 96.81 81 PHE A CA 1
ATOM 597 C C . PHE A 1 81 ? 0.948 0.968 -1.656 1.00 96.81 81 PHE A C 1
ATOM 599 O O . PHE A 1 81 ? 0.576 0.856 -0.486 1.00 96.81 81 PHE A O 1
ATOM 606 N N . VAL A 1 82 ? 1.376 2.130 -2.157 1.00 96.69 82 VAL A N 1
ATOM 607 C CA . VAL A 1 82 ? 1.375 3.380 -1.382 1.00 96.69 82 VAL A CA 1
ATOM 608 C C . VAL A 1 82 ? -0.053 3.769 -1.009 1.00 96.69 82 VAL A C 1
ATOM 610 O O . VAL A 1 82 ? -0.314 4.063 0.155 1.00 96.69 82 VAL A O 1
ATOM 613 N N . GLY A 1 83 ? -0.991 3.704 -1.958 1.00 96.19 83 GLY A N 1
ATOM 614 C CA . GLY A 1 83 ? -2.405 3.976 -1.705 1.00 96.19 83 GLY A CA 1
ATOM 615 C C . GLY A 1 83 ? -2.982 3.066 -0.622 1.00 96.19 83 GLY A C 1
ATOM 616 O O . GLY A 1 83 ? -3.602 3.554 0.319 1.00 96.19 83 GLY A O 1
ATOM 617 N N . MET A 1 84 ? -2.709 1.761 -0.692 1.00 95.94 84 MET A N 1
ATOM 618 C CA . MET A 1 84 ? -3.112 0.794 0.333 1.00 95.94 84 MET A CA 1
ATOM 619 C C . MET A 1 84 ? -2.545 1.154 1.710 1.00 95.94 84 MET A C 1
ATOM 621 O O . MET A 1 84 ? -3.298 1.198 2.684 1.00 95.94 84 MET A O 1
ATOM 625 N N . LYS A 1 85 ? -1.242 1.458 1.790 1.00 95.94 85 LYS A N 1
ATOM 626 C CA . LYS A 1 85 ? -0.591 1.843 3.048 1.00 95.94 85 LYS A CA 1
ATOM 627 C C . LYS A 1 85 ? -1.229 3.094 3.653 1.00 95.94 85 LYS A C 1
ATOM 629 O O . LYS A 1 85 ? -1.559 3.102 4.837 1.00 95.94 85 LYS A O 1
ATOM 634 N N . VAL A 1 86 ? -1.411 4.140 2.848 1.00 96.44 86 VAL A N 1
ATOM 635 C CA . VAL A 1 86 ? -1.961 5.426 3.302 1.00 96.44 86 VAL A CA 1
ATOM 636 C C . VAL A 1 86 ? -3.418 5.277 3.735 1.00 96.44 86 VAL A C 1
ATOM 638 O O . VAL A 1 86 ? -3.789 5.788 4.789 1.00 96.44 86 VAL A O 1
ATOM 641 N N . LEU A 1 87 ? -4.235 4.543 2.974 1.00 95.44 87 LEU A N 1
ATOM 642 C CA . LEU A 1 87 ? -5.629 4.279 3.337 1.00 95.44 87 LEU A CA 1
ATOM 643 C C . LEU A 1 87 ? -5.726 3.517 4.660 1.00 95.44 87 LEU A C 1
ATOM 645 O O . LEU A 1 87 ? -6.505 3.912 5.525 1.00 95.44 87 LEU A O 1
ATOM 649 N N . ALA A 1 88 ? -4.926 2.465 4.839 1.00 94.69 88 ALA A N 1
ATOM 650 C CA . ALA A 1 88 ? -4.907 1.691 6.075 1.00 94.69 88 ALA A CA 1
ATOM 651 C C . ALA A 1 88 ? -4.456 2.536 7.280 1.00 94.69 88 ALA A C 1
ATOM 653 O O . ALA A 1 88 ? -5.134 2.527 8.309 1.00 94.69 88 ALA A O 1
ATOM 654 N N . GLY A 1 89 ? -3.375 3.309 7.131 1.00 94.44 89 GLY A N 1
ATOM 655 C CA . GLY A 1 89 ? -2.826 4.150 8.198 1.00 94.44 89 GLY A CA 1
ATOM 656 C C . GLY A 1 89 ? -3.723 5.332 8.581 1.00 94.44 89 GLY A C 1
ATOM 657 O O . GLY A 1 89 ? -3.934 5.595 9.761 1.00 94.44 89 GLY A O 1
ATOM 658 N N . LEU A 1 90 ? -4.316 6.037 7.612 1.00 95.19 90 LEU A N 1
ATOM 659 C CA . LEU A 1 90 ? -5.259 7.118 7.925 1.00 95.19 90 LEU A CA 1
ATOM 660 C C . LEU A 1 90 ? -6.542 6.570 8.554 1.00 95.19 90 LEU A C 1
ATOM 662 O O . LEU A 1 90 ? -7.056 7.152 9.507 1.00 95.19 90 LEU A O 1
ATOM 666 N N . THR A 1 91 ? -7.047 5.440 8.054 1.00 93.50 91 THR A N 1
ATOM 667 C CA . THR A 1 91 ? -8.250 4.811 8.614 1.00 93.50 91 THR A CA 1
ATOM 668 C C . THR A 1 91 ? -8.020 4.358 10.051 1.00 93.50 91 THR A C 1
ATOM 670 O O . THR A 1 91 ? -8.894 4.577 10.887 1.00 93.50 91 THR A O 1
ATOM 673 N N . SER A 1 92 ? -6.861 3.767 10.364 1.00 92.12 92 SER A N 1
ATOM 674 C CA . SER A 1 92 ? -6.550 3.325 11.727 1.00 92.12 92 SER A CA 1
ATOM 675 C C . SER A 1 92 ? -6.469 4.503 12.698 1.00 92.12 92 SER A C 1
ATOM 677 O O . SER A 1 92 ? -7.096 4.453 13.753 1.00 92.12 92 SER A O 1
ATOM 679 N N . ILE A 1 93 ? -5.790 5.590 12.320 1.00 92.50 93 ILE A N 1
ATOM 680 C CA . ILE A 1 93 ? -5.689 6.800 13.147 1.00 92.50 93 ILE A CA 1
ATOM 681 C C . ILE A 1 93 ? -7.076 7.399 13.403 1.00 92.50 93 ILE A C 1
ATOM 683 O O . ILE A 1 93 ? -7.431 7.653 14.552 1.00 92.50 93 ILE A O 1
ATOM 687 N N . ILE A 1 94 ? -7.885 7.584 12.355 1.00 92.00 94 ILE A N 1
ATOM 688 C CA . ILE A 1 94 ? -9.240 8.139 12.492 1.00 92.00 94 ILE A CA 1
ATOM 689 C C . ILE A 1 94 ? -10.108 7.243 13.381 1.00 92.00 94 ILE A C 1
ATOM 691 O O . ILE A 1 94 ? -10.843 7.758 14.219 1.00 92.00 94 ILE A O 1
ATOM 695 N N . LEU A 1 95 ? -10.014 5.919 13.234 1.00 90.25 95 LEU A N 1
ATOM 696 C CA . LEU A 1 95 ? -10.768 4.976 14.059 1.00 90.25 95 LEU A CA 1
ATOM 697 C C . LEU A 1 95 ? -10.352 5.052 15.534 1.00 90.25 95 LEU A C 1
ATOM 699 O O . LEU A 1 95 ? -11.215 5.039 16.406 1.00 90.25 95 LEU A O 1
ATOM 703 N N . VAL A 1 96 ? -9.053 5.176 15.819 1.00 89.38 96 VAL A N 1
ATOM 704 C CA . VAL A 1 96 ? -8.549 5.355 17.190 1.00 89.38 96 VAL A CA 1
ATOM 705 C C . VAL A 1 96 ? -9.076 6.653 17.795 1.00 89.38 96 VAL A C 1
ATOM 707 O O . VAL A 1 96 ? -9.599 6.630 18.905 1.00 89.38 96 VAL A O 1
ATOM 710 N N . PHE A 1 97 ? -9.005 7.770 17.066 1.00 88.94 97 PHE A N 1
ATOM 711 C CA . PHE A 1 97 ? -9.556 9.041 17.544 1.00 88.94 97 PHE A CA 1
ATOM 712 C C . PHE A 1 97 ? -11.061 8.964 17.784 1.00 88.94 97 PHE A C 1
ATOM 714 O O . PHE A 1 97 ? -11.536 9.436 18.811 1.00 88.94 97 PHE A O 1
ATOM 721 N N . PHE A 1 98 ? -11.799 8.346 16.867 1.00 86.19 98 PHE A N 1
ATOM 722 C CA . PHE A 1 98 ? -13.240 8.173 16.980 1.00 86.19 98 PHE A CA 1
ATOM 723 C C . PHE A 1 98 ? -13.628 7.361 18.219 1.00 86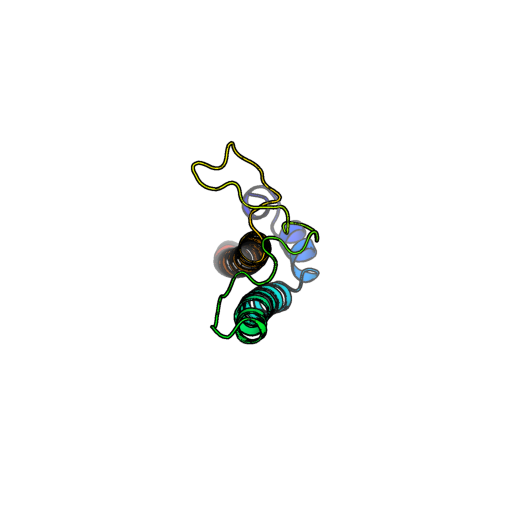.19 98 PHE A C 1
ATOM 725 O O . PHE A 1 98 ? -14.488 7.786 18.983 1.00 86.19 98 PHE A O 1
ATOM 732 N N . LEU A 1 99 ? -12.953 6.234 18.461 1.00 83.62 99 LEU A N 1
ATOM 733 C CA . LEU A 1 99 ? -13.215 5.400 19.633 1.00 83.62 99 LEU A CA 1
ATOM 734 C C . LEU A 1 99 ? -12.819 6.103 20.938 1.00 83.62 99 LEU A C 1
ATOM 736 O O . LEU A 1 99 ? -13.562 6.033 21.907 1.00 83.62 99 LEU A O 1
ATOM 740 N N . LEU A 1 100 ? -11.679 6.799 20.977 1.00 84.00 100 LEU A N 1
ATOM 741 C CA . LEU A 1 100 ? -11.219 7.480 22.194 1.00 84.00 100 LEU A CA 1
ATOM 742 C C . LEU A 1 100 ? -12.047 8.722 22.543 1.00 84.00 100 LEU A C 1
ATOM 744 O O . LEU A 1 100 ? -12.244 9.004 23.722 1.00 84.00 100 LEU A O 1
ATOM 748 N N . LEU A 1 101 ? -12.503 9.479 21.543 1.00 77.31 101 LEU A N 1
ATOM 749 C CA . LEU A 1 101 ? -13.327 10.668 21.765 1.00 77.31 101 LEU A CA 1
ATOM 750 C C . LEU A 1 101 ? -14.786 10.302 22.047 1.00 77.31 101 LEU A C 1
ATOM 752 O O . LEU A 1 101 ? -15.373 10.901 22.939 1.00 77.31 101 LEU A O 1
ATOM 756 N N . GLY A 1 102 ? -15.337 9.292 21.362 1.00 65.50 102 GLY A N 1
ATOM 757 C CA . GLY A 1 102 ? -16.706 8.823 21.598 1.00 65.50 102 GLY A CA 1
ATOM 758 C C . GLY A 1 102 ? -16.915 8.252 23.004 1.00 65.50 102 GLY A C 1
ATOM 759 O O . GLY A 1 102 ? -17.932 8.526 23.623 1.00 65.50 102 GLY A O 1
ATOM 760 N N . VAL A 1 103 ? -15.911 7.566 23.568 1.00 57.66 103 VAL A N 1
ATOM 761 C CA . VAL A 1 103 ? -15.953 7.069 24.962 1.00 57.66 103 VAL A CA 1
ATOM 762 C C . VAL A 1 103 ? -16.132 8.200 25.981 1.00 57.66 103 VAL A C 1
ATOM 764 O O . VAL A 1 103 ? -16.638 7.973 27.073 1.00 57.66 103 VAL A O 1
ATOM 767 N N . LYS A 1 104 ? -15.733 9.428 25.642 1.00 56.25 104 LYS A N 1
ATOM 768 C CA . LYS A 1 104 ? -15.771 10.558 26.571 1.00 56.25 104 LYS A CA 1
ATOM 769 C C . LYS A 1 104 ? -17.158 11.191 26.713 1.00 56.25 104 LYS A C 1
ATOM 771 O O . LYS A 1 104 ? -17.374 11.900 27.689 1.00 56.25 104 LYS A O 1
ATOM 776 N N . GLU A 1 105 ? -18.062 10.960 25.760 1.00 55.28 105 GLU A N 1
ATOM 777 C CA . GLU A 1 105 ? -19.453 11.43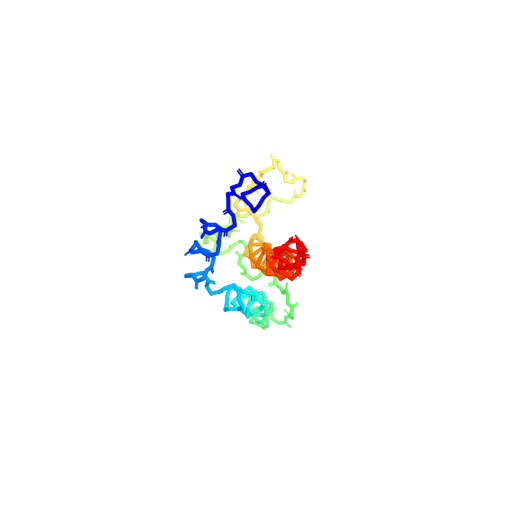7 25.812 1.00 55.28 105 GLU A CA 1
ATOM 778 C C . GLU A 1 105 ? -20.357 10.513 26.642 1.00 55.28 105 GLU A C 1
ATOM 780 O O . GLU A 1 105 ? -21.289 11.001 27.266 1.00 55.28 105 GLU A O 1
ATOM 785 N N . ASP A 1 106 ? -20.047 9.215 26.724 1.00 52.69 106 ASP A N 1
ATOM 786 C CA . ASP A 1 106 ? -20.873 8.228 27.441 1.00 52.69 106 ASP A CA 1
ATOM 787 C C . ASP A 1 106 ? -20.641 8.210 28.973 1.00 52.69 106 ASP A C 1
ATOM 789 O O . ASP A 1 106 ? -21.367 7.533 29.701 1.00 52.69 106 ASP A O 1
ATOM 793 N N . GLU A 1 107 ? -19.634 8.936 29.481 1.00 49.09 107 GLU A N 1
ATOM 794 C CA . GLU A 1 107 ? -19.290 9.010 30.917 1.00 49.09 107 GLU A CA 1
ATOM 795 C C . GLU A 1 107 ? -19.824 10.267 31.647 1.00 49.09 107 GLU A C 1
ATOM 797 O O . GLU A 1 107 ? -19.446 10.494 32.801 1.00 49.09 107 GLU A O 1
ATOM 802 N N . TRP A 1 108 ? -20.693 11.075 31.019 1.00 37.47 108 TRP A N 1
ATOM 803 C CA . TRP A 1 108 ? -21.309 12.273 31.626 1.00 37.47 108 TRP A CA 1
ATOM 804 C C . TRP A 1 108 ? -22.837 12.224 31.655 1.00 37.47 108 TRP A C 1
ATOM 806 O O . TRP A 1 108 ? -23.453 12.025 30.587 1.00 37.47 108 TRP A O 1
#

Secondary structure (DSSP, 8-state):
-HHHHS-HHHHHHHHTTS-HHHHHHHHHHHHHHHHHHGGGGTSTT---STTSSSTT-PPPPSSS--S-GGG-THHHHHHHHHHHHHHHHHHHHHHHHHHHHHTTTTT-

Sequence (108 aa):
LLIVACENEVVKKRFEKVPLSALESIGALGFLGMAALGLMGYTFFKNVIANSGFLFGGKTPIGINPGYLNTGGTLSYMNIFVGMKVLAGLTSIILVFFLLLGVKEDEW

pLDDT: mean 85.94, std 10.49, range [37.47, 97.19]

Foldseek 3Di:
DCLVPDDPVVVCVVCVPPPLVVLLVQLVVQLQVLQVVCVVVVHGNNLPQDCVPDALNDHDDDDDDPPPSSRCRSNVSNVVSVVSNVVSVVVVVVNVVSVVVVVVVVVD

Radius of gyration: 19.74 Å; chains: 1; bounding box: 44×21×58 Å